Protein AF-A0A4Y2TMH6-F1 (afdb_monomer_lite)

Structure (mmCIF, N/CA/C/O backbone):
data_AF-A0A4Y2TMH6-F1
#
_entry.id   AF-A0A4Y2TMH6-F1
#
loop_
_atom_site.group_PDB
_atom_site.id
_atom_site.type_symbol
_atom_site.label_atom_id
_atom_site.label_alt_id
_atom_site.label_comp_id
_atom_site.label_asym_id
_atom_site.label_entity_id
_atom_site.label_seq_id
_atom_site.pdbx_PDB_ins_code
_atom_site.Cartn_x
_atom_site.Cartn_y
_atom_site.Cartn_z
_atom_site.occupancy
_atom_site.B_iso_or_equiv
_atom_site.auth_seq_id
_atom_site.auth_comp_id
_atom_site.auth_asym_id
_atom_site.auth_atom_id
_atom_site.pdbx_PDB_model_num
ATOM 1 N N . MET A 1 1 ? -1.766 4.572 -9.115 1.00 57.16 1 MET A N 1
ATOM 2 C CA . MET A 1 1 ? -0.855 3.687 -9.881 1.00 57.16 1 MET A CA 1
ATOM 3 C C . MET A 1 1 ? 0.529 4.306 -9.798 1.00 57.16 1 MET A C 1
ATOM 5 O O . MET A 1 1 ? 0.611 5.523 -9.938 1.00 57.16 1 MET A O 1
ATOM 9 N N . LEU A 1 2 ? 1.559 3.522 -9.471 1.00 66.81 2 LEU A N 1
ATOM 10 C CA . LEU A 1 2 ? 2.901 4.034 -9.173 1.00 66.81 2 LEU A CA 1
ATOM 11 C C . LEU A 1 2 ? 3.578 4.498 -10.470 1.00 66.81 2 LEU A C 1
ATOM 13 O O . LEU A 1 2 ? 3.672 3.726 -11.428 1.00 66.81 2 LEU A O 1
ATOM 17 N N . ARG A 1 3 ? 3.977 5.772 -10.527 1.00 68.94 3 ARG A N 1
ATOM 18 C CA . ARG A 1 3 ? 4.685 6.323 -11.688 1.00 68.94 3 ARG A CA 1
ATOM 19 C C . ARG A 1 3 ? 6.113 5.796 -11.707 1.00 68.94 3 ARG A C 1
ATOM 21 O O . ARG A 1 3 ? 6.749 5.706 -10.664 1.00 68.94 3 ARG A O 1
ATOM 28 N N . SER A 1 4 ? 6.583 5.443 -12.892 1.00 59.62 4 SER A N 1
ATOM 29 C CA . SER A 1 4 ? 7.965 5.047 -13.131 1.00 59.62 4 SER A CA 1
ATOM 30 C C . SER A 1 4 ? 8.886 6.267 -13.084 1.00 59.62 4 SER A C 1
ATOM 32 O O . SER A 1 4 ? 8.570 7.312 -13.649 1.00 59.62 4 SER A O 1
ATOM 34 N N . ASP A 1 5 ? 10.039 6.139 -12.428 1.00 70.75 5 ASP A N 1
ATOM 35 C CA . ASP A 1 5 ? 11.093 7.151 -12.508 1.00 70.75 5 ASP A CA 1
ATOM 36 C C . ASP A 1 5 ? 11.691 7.185 -13.921 1.00 70.75 5 ASP A C 1
ATOM 38 O O . ASP A 1 5 ? 11.905 6.136 -14.532 1.00 70.75 5 ASP A O 1
ATOM 42 N N . LEU A 1 6 ? 12.077 8.370 -14.410 1.00 61.00 6 LEU A N 1
ATOM 43 C CA . LEU A 1 6 ? 12.671 8.578 -15.747 1.00 61.00 6 LEU A CA 1
ATOM 44 C C . LEU A 1 6 ? 13.869 7.652 -16.054 1.00 61.00 6 LEU A C 1
ATOM 46 O O . LEU A 1 6 ? 14.151 7.350 -17.215 1.00 61.00 6 LEU A O 1
ATOM 50 N N . LYS A 1 7 ? 14.595 7.194 -15.023 1.00 65.56 7 LYS A N 1
ATOM 51 C CA . LYS A 1 7 ? 15.693 6.219 -15.160 1.00 65.56 7 LYS A CA 1
ATOM 52 C C . LYS A 1 7 ? 15.206 4.780 -15.373 1.00 65.56 7 LYS A C 1
ATOM 54 O O . LYS A 1 7 ? 15.890 4.023 -16.055 1.00 65.56 7 LYS A O 1
ATOM 59 N N . ILE A 1 8 ? 14.068 4.401 -14.793 1.00 69.38 8 ILE A N 1
ATOM 60 C CA . ILE A 1 8 ? 13.466 3.064 -14.912 1.00 69.38 8 ILE A CA 1
ATOM 61 C C . ILE A 1 8 ? 12.700 2.945 -16.234 1.00 69.38 8 ILE A C 1
ATOM 63 O O . ILE A 1 8 ? 12.753 1.901 -16.881 1.00 69.38 8 ILE A O 1
ATOM 67 N N . GLU A 1 9 ? 12.069 4.026 -16.697 1.00 72.00 9 GLU A N 1
ATOM 68 C CA . GLU A 1 9 ? 11.346 4.050 -17.978 1.00 72.00 9 GLU A CA 1
ATOM 69 C C . GLU A 1 9 ? 12.230 3.631 -19.157 1.00 72.00 9 GLU A C 1
ATOM 71 O O . GLU A 1 9 ? 11.853 2.774 -19.951 1.00 72.00 9 GLU A O 1
ATOM 76 N N . LYS A 1 10 ? 13.460 4.154 -19.222 1.00 73.00 10 LYS A N 1
ATOM 77 C CA . LYS A 1 10 ? 14.414 3.807 -20.289 1.00 73.00 10 LYS A CA 1
ATOM 78 C C . LYS A 1 10 ? 14.881 2.350 -20.235 1.00 73.00 10 LYS A C 1
ATOM 80 O O . LYS A 1 10 ? 15.231 1.789 -21.265 1.00 73.00 10 LYS A O 1
ATOM 85 N N . LYS A 1 11 ? 14.899 1.742 -19.044 1.00 77.69 11 LYS A N 1
ATOM 86 C CA . LYS A 1 11 ? 15.310 0.342 -18.836 1.00 77.69 11 LYS A CA 1
ATOM 87 C C . LYS A 1 11 ? 14.176 -0.657 -19.058 1.00 77.69 11 LYS A C 1
ATOM 89 O O . LYS A 1 11 ? 14.437 -1.846 -19.179 1.00 77.69 11 LYS A O 1
ATOM 94 N N . THR A 1 12 ? 12.936 -0.179 -19.093 1.00 80.12 12 THR A N 1
ATOM 95 C CA . THR A 1 12 ? 11.726 -0.993 -19.276 1.00 80.12 12 THR A CA 1
ATOM 96 C C . THR A 1 12 ? 11.129 -0.836 -20.674 1.00 80.12 12 THR A C 1
ATOM 98 O O . THR A 1 12 ? 9.987 -1.229 -20.911 1.00 80.12 12 THR A O 1
ATOM 101 N N . ALA A 1 13 ? 11.890 -0.261 -21.609 1.00 84.44 13 ALA A N 1
ATOM 102 C CA . ALA A 1 13 ? 11.477 -0.160 -22.997 1.00 84.44 13 ALA A CA 1
ATOM 103 C C . ALA A 1 13 ? 11.455 -1.546 -23.668 1.00 84.44 13 ALA A C 1
ATOM 105 O O . ALA A 1 13 ? 12.347 -2.365 -23.451 1.00 84.44 13 ALA A O 1
ATOM 106 N N . PHE A 1 14 ? 10.438 -1.802 -24.487 1.00 85.38 14 PHE A N 1
ATOM 107 C CA . PHE A 1 14 ? 10.241 -3.053 -25.211 1.00 85.38 14 PHE A CA 1
ATOM 108 C C . PHE A 1 14 ? 9.919 -2.786 -26.680 1.00 85.38 14 PHE A C 1
ATOM 110 O O . PHE A 1 14 ? 9.266 -1.801 -27.034 1.00 85.38 14 PHE A O 1
ATOM 117 N N . THR A 1 15 ? 10.381 -3.680 -27.549 1.00 88.75 15 THR A N 1
ATOM 118 C CA . THR A 1 15 ? 10.186 -3.566 -28.995 1.00 88.75 15 THR A CA 1
ATOM 119 C C . THR A 1 15 ? 8.975 -4.380 -29.424 1.00 88.75 15 THR A C 1
ATOM 121 O O . THR A 1 15 ? 8.816 -5.541 -29.058 1.00 88.75 15 THR A O 1
ATOM 124 N N . THR A 1 16 ? 8.131 -3.767 -30.240 1.00 88.62 16 THR A N 1
ATOM 125 C CA . THR A 1 16 ? 7.056 -4.421 -30.991 1.00 88.62 16 THR A CA 1
ATOM 126 C C . THR A 1 16 ? 7.408 -4.376 -32.476 1.00 88.62 16 THR A C 1
ATOM 128 O O . THR A 1 16 ? 8.244 -3.568 -32.882 1.00 88.62 16 THR A O 1
ATOM 131 N N . GLY A 1 17 ? 6.739 -5.169 -33.319 1.00 89.44 17 GLY A N 1
ATOM 132 C CA . GLY A 1 17 ? 6.942 -5.111 -34.777 1.00 89.44 17 GLY A CA 1
ATOM 133 C C . GLY A 1 17 ? 6.683 -3.731 -35.410 1.00 89.44 17 GLY A C 1
ATOM 134 O O . GLY A 1 17 ? 7.031 -3.520 -36.564 1.00 89.44 17 GLY A O 1
ATOM 135 N N . GLN A 1 18 ? 6.095 -2.792 -34.660 1.00 87.88 18 GLN A N 1
ATOM 136 C CA . GLN A 1 18 ? 5.762 -1.434 -35.097 1.00 87.88 18 GLN A CA 1
ATOM 137 C C . GLN A 1 18 ? 6.623 -0.343 -34.430 1.00 87.88 18 GLN A C 1
ATOM 139 O O . GLN A 1 18 ? 6.425 0.834 -34.713 1.00 87.88 18 GLN A O 1
ATOM 144 N N . GLY A 1 19 ? 7.563 -0.698 -33.542 1.00 89.12 19 GLY A N 1
ATOM 145 C CA . GLY A 1 19 ? 8.456 0.270 -32.895 1.00 89.12 19 GLY A CA 1
ATOM 146 C C . GLY A 1 19 ? 8.740 0.000 -31.417 1.00 89.12 19 GLY A C 1
ATOM 147 O O . GLY A 1 19 ? 8.350 -1.032 -30.864 1.00 89.12 19 GLY A O 1
ATOM 148 N N . LEU A 1 20 ? 9.434 0.952 -30.787 1.00 90.69 20 LEU A N 1
ATOM 149 C CA . LEU A 1 20 ? 9.856 0.906 -29.386 1.00 90.69 20 LEU A CA 1
ATOM 150 C C . LEU A 1 20 ? 8.830 1.600 -28.482 1.00 90.69 20 LEU A C 1
ATOM 152 O O . LEU A 1 20 ? 8.460 2.749 -28.715 1.00 90.69 20 LEU A O 1
ATOM 156 N N . TRP A 1 21 ? 8.421 0.915 -27.420 1.00 87.12 21 TRP A N 1
ATOM 157 C CA . TRP A 1 21 ? 7.479 1.411 -26.422 1.00 87.12 21 TRP A CA 1
ATOM 158 C C . TRP A 1 21 ? 8.112 1.364 -25.037 1.00 87.12 21 TRP A C 1
ATOM 160 O O . TRP A 1 21 ? 9.008 0.568 -24.789 1.00 87.12 21 TRP A O 1
ATOM 170 N N . GLN A 1 22 ? 7.638 2.200 -24.117 1.00 86.25 22 GLN A N 1
ATOM 171 C CA . GLN A 1 22 ? 8.071 2.195 -22.719 1.00 86.25 22 GLN A CA 1
ATOM 172 C C . GLN A 1 22 ? 6.863 2.234 -21.788 1.00 86.25 22 GLN A C 1
ATOM 174 O O . GLN A 1 22 ? 5.826 2.825 -22.113 1.00 86.25 22 GLN A O 1
ATOM 179 N N . PHE A 1 23 ? 6.998 1.628 -20.612 1.00 82.81 23 PHE A N 1
ATOM 180 C CA . PHE A 1 23 ? 5.966 1.705 -19.588 1.00 82.81 23 PHE A CA 1
ATOM 181 C C . PHE A 1 23 ?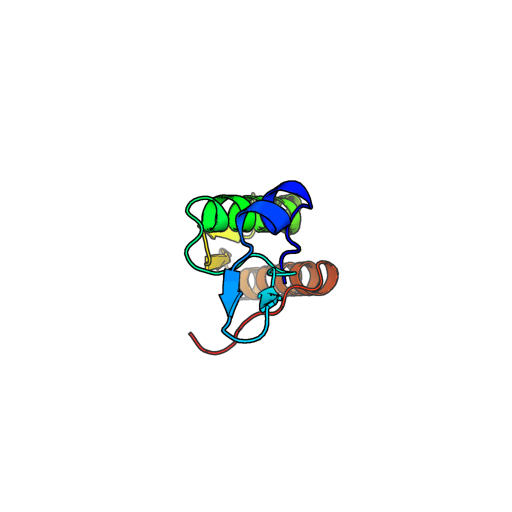 5.973 3.086 -18.912 1.00 82.81 23 PHE A C 1
ATOM 183 O O . PHE A 1 23 ? 7.025 3.602 -18.553 1.00 82.81 23 PHE A O 1
ATOM 190 N N . LYS A 1 24 ? 4.782 3.680 -18.735 1.00 80.25 24 LYS A N 1
ATOM 191 C CA . LYS A 1 24 ? 4.567 4.947 -17.987 1.00 80.25 24 LYS A CA 1
ATOM 192 C C . LYS A 1 24 ? 4.281 4.736 -16.495 1.00 80.25 24 LYS A C 1
ATOM 194 O O . LYS A 1 24 ? 4.145 5.683 -15.721 1.00 80.25 24 LYS A O 1
ATOM 199 N N . VAL A 1 25 ? 4.055 3.485 -16.122 1.00 81.12 25 VAL A N 1
ATOM 200 C CA . VAL A 1 25 ? 3.799 3.027 -14.759 1.00 81.12 25 VAL A CA 1
ATOM 201 C C . VAL A 1 25 ? 4.672 1.814 -14.525 1.00 81.12 25 VAL A C 1
ATOM 203 O O . VAL A 1 25 ? 5.031 1.127 -15.477 1.00 81.12 25 VAL A O 1
ATOM 206 N N . MET A 1 26 ? 5.002 1.541 -13.272 1.00 80.56 26 MET A N 1
ATOM 207 C CA . MET A 1 26 ? 5.832 0.391 -12.932 1.00 80.56 26 MET A CA 1
ATOM 208 C C . MET A 1 26 ? 5.218 -0.918 -13.475 1.00 80.56 26 MET A C 1
ATOM 210 O O . MET A 1 26 ? 4.086 -1.242 -13.101 1.00 80.56 26 MET A O 1
ATOM 214 N N . PRO A 1 27 ? 5.911 -1.646 -14.376 1.00 78.06 27 PRO A N 1
ATOM 215 C CA . PRO A 1 27 ? 5.414 -2.909 -14.904 1.00 78.06 27 PRO A CA 1
ATOM 216 C C . PRO A 1 27 ? 5.611 -4.044 -13.894 1.00 78.06 27 PRO A C 1
ATOM 218 O O . PRO A 1 27 ? 6.507 -4.005 -13.049 1.00 78.06 27 PRO A O 1
ATOM 221 N N . PHE A 1 28 ? 4.780 -5.080 -14.005 1.00 70.38 28 PHE A N 1
ATOM 222 C CA . PHE A 1 28 ? 4.947 -6.309 -13.230 1.00 70.38 28 PHE A CA 1
ATOM 223 C C . PHE A 1 28 ? 6.193 -7.082 -13.683 1.00 70.38 28 PHE A C 1
ATOM 225 O 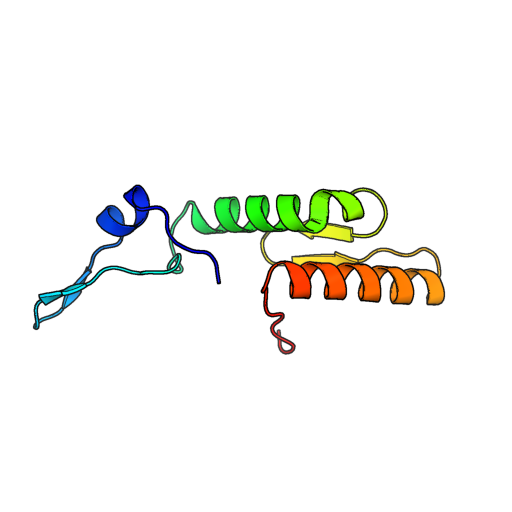O . PHE A 1 28 ? 6.551 -7.051 -14.859 1.00 70.38 28 PHE A O 1
ATOM 232 N N . GLY A 1 29 ? 6.836 -7.790 -12.751 1.00 73.50 29 GLY A N 1
ATOM 233 C CA . GLY A 1 29 ? 8.033 -8.593 -13.028 1.00 73.50 29 GLY A CA 1
ATOM 234 C C . GLY A 1 29 ? 9.364 -7.849 -12.884 1.00 73.50 29 GLY A C 1
ATOM 235 O O . GLY A 1 29 ? 10.413 -8.452 -13.088 1.00 73.50 29 GLY A O 1
ATOM 236 N N . LEU A 1 30 ? 9.355 -6.567 -12.497 1.00 77.88 30 LEU A N 1
ATOM 237 C CA . LEU A 1 30 ? 10.575 -5.895 -12.047 1.00 77.88 30 LEU A CA 1
ATOM 238 C C . LEU A 1 30 ? 10.968 -6.412 -10.656 1.00 77.88 30 LEU A C 1
ATOM 240 O O . LEU A 1 30 ? 10.154 -6.340 -9.738 1.00 77.88 30 LEU A O 1
ATOM 244 N N . CYS A 1 31 ? 12.219 -6.843 -10.473 1.00 76.81 31 CYS A N 1
ATOM 245 C CA . CYS A 1 31 ? 12.718 -7.282 -9.162 1.00 76.81 31 CYS A CA 1
ATOM 246 C C . CYS A 1 31 ? 12.565 -6.206 -8.073 1.00 76.81 31 CYS A C 1
ATOM 248 O O . CYS A 1 31 ? 12.261 -6.530 -6.932 1.00 76.81 31 CYS A O 1
ATOM 250 N N . ASP A 1 32 ? 12.708 -4.929 -8.438 1.00 74.81 32 ASP A N 1
ATOM 251 C CA . ASP A 1 32 ? 12.610 -3.799 -7.503 1.00 74.81 32 ASP A CA 1
ATOM 252 C C . ASP A 1 32 ? 11.175 -3.276 -7.318 1.00 74.81 32 ASP A C 1
ATOM 254 O O . ASP A 1 32 ? 10.938 -2.376 -6.507 1.00 74.81 32 ASP A O 1
ATOM 258 N N . ALA A 1 33 ? 10.202 -3.801 -8.072 1.00 77.00 33 ALA A N 1
ATOM 259 C CA . ALA A 1 33 ? 8.829 -3.308 -8.018 1.00 77.00 33 ALA A CA 1
ATOM 260 C C . ALA A 1 33 ? 8.148 -3.515 -6.651 1.00 77.00 33 ALA A C 1
ATOM 262 O O . ALA A 1 33 ? 7.524 -2.563 -6.175 1.00 77.00 33 ALA A O 1
ATOM 263 N N . PRO A 1 34 ? 8.296 -4.676 -5.977 1.00 76.94 34 PRO A N 1
ATOM 264 C CA . PRO A 1 34 ? 7.728 -4.879 -4.645 1.00 76.94 34 PRO A CA 1
ATOM 265 C C . PRO A 1 34 ? 8.302 -3.899 -3.617 1.00 76.94 34 PRO A C 1
ATOM 267 O O . PRO A 1 34 ? 7.546 -3.255 -2.898 1.00 76.94 34 PRO A O 1
ATOM 270 N N . ALA A 1 35 ? 9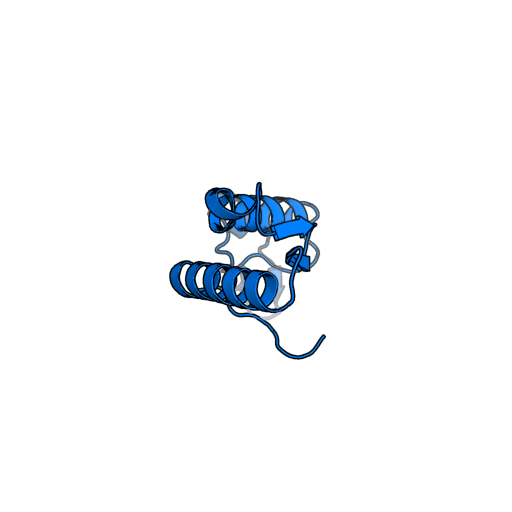.623 -3.694 -3.616 1.00 80.62 35 ALA A N 1
ATOM 271 C CA . ALA A 1 35 ? 10.286 -2.781 -2.684 1.00 80.62 35 ALA A CA 1
ATOM 272 C C . ALA A 1 35 ? 9.863 -1.317 -2.901 1.00 80.62 35 ALA A C 1
ATOM 274 O O . ALA A 1 35 ? 9.672 -0.559 -1.950 1.00 80.62 35 ALA A O 1
ATOM 275 N N . ALA A 1 36 ? 9.691 -0.895 -4.156 1.00 80.50 36 ALA A N 1
ATOM 276 C CA . ALA A 1 36 ? 9.199 0.446 -4.461 1.00 80.50 36 ALA A CA 1
ATOM 277 C C . ALA A 1 36 ? 7.732 0.642 -4.040 1.00 80.50 36 ALA A C 1
ATOM 279 O O . ALA A 1 36 ? 7.367 1.719 -3.559 1.00 80.50 36 ALA A O 1
ATOM 280 N N . PHE A 1 37 ? 6.897 -0.389 -4.203 1.00 80.06 37 PHE A N 1
ATOM 281 C CA . PHE A 1 37 ? 5.504 -0.364 -3.767 1.00 80.06 37 PHE A CA 1
ATOM 282 C C . PHE A 1 37 ? 5.389 -0.328 -2.240 1.00 80.06 37 PHE A C 1
ATOM 284 O O . PHE A 1 37 ? 4.684 0.528 -1.705 1.00 80.06 37 PHE A O 1
ATOM 291 N N . GLU A 1 38 ? 6.150 -1.171 -1.548 1.00 82.69 38 GLU A N 1
ATOM 292 C CA . GLU A 1 38 ? 6.218 -1.218 -0.088 1.00 82.69 38 GLU A CA 1
ATOM 293 C C . GLU A 1 38 ? 6.625 0.139 0.496 1.00 82.69 38 GLU A C 1
ATOM 295 O O . GLU A 1 38 ? 5.897 0.698 1.314 1.00 82.69 38 GLU A O 1
ATOM 300 N N . ARG A 1 39 ? 7.699 0.758 -0.016 1.00 83.75 39 ARG A N 1
ATOM 301 C CA . ARG A 1 39 ? 8.137 2.098 0.417 1.00 83.75 39 ARG A CA 1
ATOM 302 C C . ARG A 1 39 ? 7.073 3.174 0.211 1.00 83.75 39 ARG A C 1
ATOM 304 O O . ARG A 1 39 ? 6.952 4.099 1.020 1.00 83.75 39 ARG A O 1
ATOM 311 N N . LEU A 1 40 ? 6.308 3.097 -0.879 1.00 84.50 40 LEU A N 1
ATOM 312 C CA . LEU A 1 40 ? 5.200 4.022 -1.110 1.00 84.50 40 LEU A CA 1
ATOM 313 C C . LEU A 1 40 ? 4.083 3.799 -0.084 1.00 84.50 40 LEU A C 1
ATOM 315 O O . LEU A 1 40 ? 3.567 4.771 0.471 1.00 84.50 40 LEU A O 1
ATOM 319 N N . MET A 1 41 ? 3.732 2.545 0.191 1.00 84.50 41 MET A N 1
ATOM 320 C CA . MET A 1 41 ? 2.694 2.189 1.159 1.00 84.50 41 MET A CA 1
ATOM 321 C C . MET A 1 41 ? 3.093 2.583 2.584 1.00 84.50 41 MET A C 1
ATOM 323 O O . MET A 1 41 ? 2.293 3.218 3.273 1.00 84.50 41 MET A O 1
ATOM 327 N N . GLU A 1 42 ? 4.341 2.334 2.985 1.00 83.50 42 GLU A N 1
ATOM 328 C CA . GLU A 1 42 ? 4.915 2.843 4.233 1.00 83.50 42 GLU A CA 1
ATOM 329 C C . GLU A 1 42 ? 4.842 4.366 4.297 1.00 83.50 42 GLU A C 1
ATOM 331 O O . GLU A 1 42 ? 4.419 4.910 5.306 1.00 83.50 42 GLU A O 1
ATOM 336 N N . THR A 1 43 ? 5.183 5.085 3.225 1.00 84.88 43 THR A N 1
ATOM 337 C CA . THR A 1 43 ? 5.142 6.557 3.231 1.00 84.88 43 THR A CA 1
ATOM 338 C C . THR A 1 43 ? 3.714 7.090 3.388 1.00 84.88 43 THR A C 1
ATOM 340 O O . THR A 1 43 ? 3.480 8.028 4.151 1.00 84.88 43 THR A O 1
ATOM 343 N N . VAL A 1 44 ? 2.740 6.492 2.694 1.00 84.88 44 VAL A N 1
ATOM 344 C CA . VAL A 1 44 ? 1.323 6.895 2.754 1.00 84.88 44 VAL A CA 1
ATOM 345 C C . VAL A 1 44 ? 0.704 6.579 4.118 1.00 84.88 44 VAL A C 1
ATOM 347 O O . VAL A 1 44 ? -0.122 7.351 4.619 1.00 84.88 44 VAL A O 1
ATOM 350 N N . LEU A 1 45 ? 1.099 5.455 4.718 1.00 83.38 45 LEU A N 1
ATOM 351 C CA . LEU A 1 45 ? 0.541 4.940 5.967 1.00 83.38 45 LEU A CA 1
ATOM 352 C C . LEU A 1 45 ? 1.434 5.189 7.185 1.00 83.38 45 LEU A C 1
ATOM 354 O O . LEU A 1 45 ? 1.049 4.792 8.278 1.00 83.38 45 LEU A O 1
ATOM 358 N N . ARG A 1 46 ? 2.560 5.899 7.049 1.00 82.69 46 ARG A N 1
ATOM 359 C CA . ARG A 1 46 ? 3.568 6.110 8.107 1.00 82.69 46 ARG A CA 1
ATOM 360 C C . ARG A 1 46 ? 2.974 6.573 9.433 1.00 82.69 46 ARG A C 1
ATOM 362 O O . ARG A 1 46 ? 3.374 6.121 10.494 1.00 82.69 46 ARG A O 1
ATOM 369 N N . GLU A 1 47 ? 1.995 7.467 9.363 1.00 78.38 47 GLU A N 1
ATOM 370 C CA . GLU A 1 47 ? 1.340 8.056 10.538 1.00 78.38 47 GLU A CA 1
ATOM 371 C C . GLU A 1 47 ? 0.290 7.135 11.185 1.00 78.38 47 GLU A C 1
ATOM 373 O O . GLU A 1 47 ? -0.164 7.406 12.288 1.00 78.38 47 GLU A O 1
ATOM 378 N N . LEU A 1 48 ? -0.118 6.064 10.501 1.00 77.62 48 LEU A N 1
ATOM 379 C CA . LEU A 1 48 ? -1.090 5.068 10.971 1.00 77.62 48 LEU A CA 1
ATOM 380 C C . LEU A 1 48 ? -0.429 3.719 11.294 1.00 77.62 48 LEU A C 1
ATOM 382 O O . LEU A 1 48 ? -0.981 2.935 12.064 1.00 77.62 48 LEU A O 1
ATOM 386 N N . SER A 1 49 ? 0.751 3.472 10.723 1.00 70.50 49 SER A N 1
ATOM 387 C CA . SER A 1 49 ? 1.465 2.196 10.752 1.00 70.50 49 SER A CA 1
ATOM 388 C C . SER A 1 49 ? 1.900 1.752 12.149 1.00 70.50 49 SER A C 1
ATOM 390 O O . SER A 1 49 ? 2.145 0.570 12.358 1.00 70.50 49 SER A O 1
ATOM 392 N N . SER A 1 50 ? 2.042 2.668 13.109 1.00 67.81 50 SER A N 1
ATOM 393 C CA . SER A 1 50 ? 2.531 2.284 14.439 1.00 67.81 50 SER A CA 1
ATOM 394 C C . SER A 1 50 ? 1.418 1.834 15.391 1.00 67.81 50 SER A C 1
ATOM 396 O O . SER A 1 50 ? 1.706 1.144 16.364 1.00 67.81 50 SER A O 1
ATOM 398 N N . GLU A 1 51 ? 0.164 2.224 15.139 1.00 70.56 51 GLU A N 1
ATOM 399 C CA . GLU A 1 51 ? -0.958 1.978 16.063 1.00 70.56 51 GLU A CA 1
ATOM 400 C C . GLU A 1 51 ? -2.143 1.246 15.423 1.00 70.56 51 GLU A C 1
ATOM 402 O O . GLU A 1 51 ? -2.878 0.553 16.122 1.00 70.56 51 GLU A O 1
ATOM 407 N N . ALA A 1 52 ? -2.363 1.398 14.113 1.00 79.12 52 ALA A N 1
ATOM 408 C CA . ALA A 1 52 ? -3.628 1.028 13.475 1.00 79.12 52 ALA A CA 1
ATOM 409 C C . ALA A 1 52 ? -3.488 0.051 12.300 1.00 79.12 52 ALA A C 1
ATOM 411 O O . ALA A 1 52 ? -4.465 -0.617 11.950 1.00 79.12 52 ALA A O 1
ATOM 412 N N . CYS A 1 53 ? -2.319 -0.043 11.665 1.00 85.25 53 CYS A N 1
ATOM 413 C CA . CYS A 1 53 ? -2.109 -0.952 10.542 1.00 85.25 53 CYS A CA 1
ATOM 414 C C . CYS A 1 53 ? -0.662 -1.433 10.412 1.00 85.25 53 CYS A C 1
ATOM 416 O O . CYS A 1 53 ? 0.262 -0.752 10.821 1.00 85.25 53 CYS A O 1
ATOM 418 N N . LEU A 1 54 ? -0.472 -2.593 9.795 1.00 84.62 54 LEU A N 1
ATOM 419 C CA . LEU A 1 54 ? 0.812 -3.137 9.377 1.00 84.62 54 LEU A CA 1
ATOM 420 C C . LEU A 1 54 ? 0.797 -3.254 7.850 1.00 84.62 54 LEU A C 1
ATOM 422 O O . LEU A 1 54 ? -0.175 -3.743 7.272 1.00 84.62 54 LEU A O 1
ATOM 426 N N . VAL A 1 55 ? 1.856 -2.788 7.200 1.00 83.69 55 VAL A N 1
ATOM 427 C CA . VAL A 1 55 ? 2.041 -2.902 5.749 1.00 83.69 55 VAL A CA 1
ATOM 428 C C . VAL A 1 55 ? 2.992 -4.063 5.489 1.00 83.69 55 VAL A C 1
ATOM 430 O O . VAL A 1 55 ? 4.046 -4.127 6.114 1.00 83.69 55 VAL A O 1
ATOM 433 N N . TYR A 1 56 ? 2.621 -4.978 4.596 1.00 78.50 56 TYR A N 1
ATOM 434 C CA . TYR A 1 56 ? 3.483 -6.079 4.177 1.00 78.50 56 TYR A CA 1
ATOM 435 C C . TYR A 1 56 ? 3.329 -6.317 2.676 1.00 78.50 56 TYR A C 1
ATOM 437 O O . TYR A 1 56 ? 2.314 -6.858 2.234 1.00 78.50 56 TYR A O 1
ATOM 445 N N . LEU A 1 57 ? 4.339 -5.919 1.894 1.00 73.25 57 LEU A N 1
ATOM 446 C CA . LEU A 1 57 ? 4.332 -6.005 0.429 1.00 73.25 57 LEU A CA 1
ATOM 447 C C . LEU A 1 57 ? 3.045 -5.403 -0.178 1.00 73.25 57 LEU A C 1
ATOM 449 O O . LEU A 1 57 ? 2.865 -4.184 -0.169 1.00 73.25 57 LEU A O 1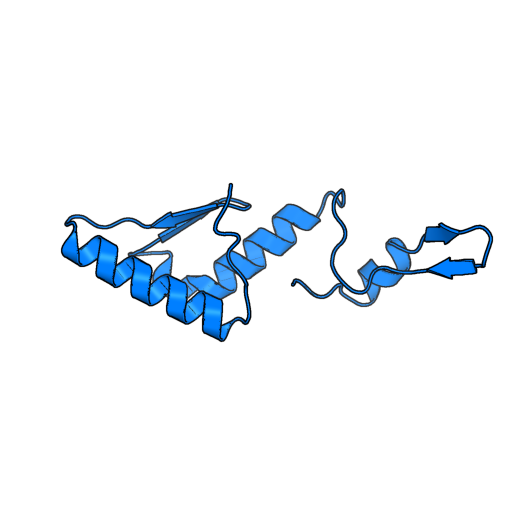
ATOM 453 N N . ASP A 1 58 ? 2.151 -6.256 -0.686 1.00 74.88 58 ASP A N 1
ATOM 454 C CA . ASP A 1 58 ? 0.897 -5.875 -1.341 1.00 74.88 58 ASP A CA 1
ATOM 455 C C . ASP A 1 58 ? -0.316 -5.820 -0.390 1.00 74.88 58 ASP A C 1
ATOM 457 O O . ASP A 1 58 ? -1.374 -5.308 -0.765 1.00 74.88 58 ASP A O 1
ATOM 461 N N . ASP A 1 59 ? -0.182 -6.327 0.839 1.00 81.06 59 ASP A N 1
ATOM 462 C CA . ASP A 1 59 ? -1.265 -6.437 1.814 1.00 81.06 59 ASP A CA 1
ATOM 463 C C . ASP A 1 59 ? -1.144 -5.374 2.926 1.00 81.06 59 ASP A C 1
ATOM 465 O O . ASP A 1 59 ? -0.071 -5.097 3.466 1.00 81.06 59 ASP A O 1
ATOM 469 N N . ILE A 1 60 ? -2.286 -4.788 3.308 1.00 85.25 60 ILE A N 1
ATOM 470 C CA . ILE A 1 60 ? -2.407 -3.927 4.495 1.00 85.25 60 ILE A CA 1
ATOM 471 C C . ILE A 1 60 ? -3.244 -4.670 5.532 1.00 85.25 60 ILE A C 1
ATOM 473 O O . ILE A 1 60 ? -4.423 -4.945 5.308 1.00 85.25 60 ILE A O 1
ATOM 477 N N . ILE A 1 61 ? -2.654 -4.940 6.690 1.00 87.31 61 ILE A N 1
ATOM 478 C CA . ILE A 1 61 ? -3.3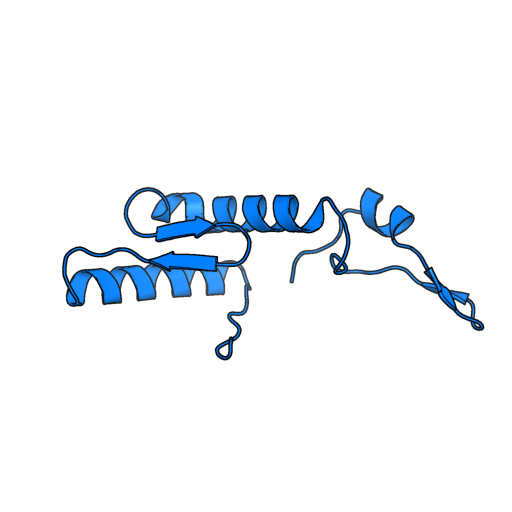21 -5.568 7.829 1.00 87.31 61 ILE A CA 1
ATOM 479 C C . ILE A 1 61 ? -3.757 -4.461 8.785 1.00 87.31 61 ILE A C 1
ATOM 481 O O . ILE A 1 61 ? -2.937 -3.677 9.245 1.00 87.31 61 ILE A O 1
ATOM 485 N N . ILE A 1 62 ? -5.047 -4.371 9.099 1.00 89.38 62 ILE A N 1
ATOM 486 C CA . ILE A 1 62 ? -5.581 -3.360 10.024 1.00 89.38 62 ILE A CA 1
ATOM 487 C C . ILE A 1 62 ? -5.819 -4.028 11.374 1.00 89.38 62 ILE A C 1
ATOM 489 O O . ILE A 1 62 ? -6.431 -5.092 11.438 1.00 89.38 62 ILE A O 1
ATOM 493 N N . ILE A 1 63 ? -5.351 -3.410 12.456 1.00 86.75 63 ILE A N 1
ATOM 494 C CA . ILE A 1 63 ? -5.417 -3.977 13.807 1.00 86.75 63 ILE A CA 1
ATOM 495 C C . ILE A 1 63 ? -6.295 -3.071 14.678 1.00 86.75 63 ILE A C 1
ATOM 497 O O . ILE A 1 63 ? -6.284 -1.847 14.547 1.00 86.75 63 ILE A O 1
ATOM 501 N N . GLY A 1 64 ? -7.104 -3.672 15.546 1.00 87.62 64 GLY A N 1
ATOM 502 C CA . GLY A 1 64 ? -7.902 -2.972 16.553 1.00 87.62 64 GLY A CA 1
ATOM 503 C C . GLY A 1 64 ? -8.256 -3.933 17.683 1.00 87.62 64 GLY A C 1
ATOM 504 O O . GLY A 1 64 ? -8.471 -5.116 17.426 1.00 87.62 64 GLY A O 1
ATOM 505 N N . ARG A 1 65 ? -8.288 -3.454 18.931 1.00 88.69 65 ARG A N 1
ATOM 506 C CA . ARG A 1 65 ? -8.577 -4.292 20.111 1.00 88.69 65 ARG A CA 1
ATOM 507 C C . ARG A 1 65 ? -10.070 -4.556 20.268 1.00 88.69 65 ARG A C 1
ATOM 509 O O . ARG A 1 65 ? -10.465 -5.566 20.839 1.00 88.69 65 ARG A O 1
ATOM 516 N N . THR A 1 66 ? -10.901 -3.651 19.754 1.00 92.38 66 THR A N 1
ATOM 517 C CA . THR A 1 66 ? -12.361 -3.790 19.710 1.00 92.38 66 THR A CA 1
ATOM 518 C C . THR A 1 66 ? -12.871 -3.652 18.280 1.00 92.38 66 THR A C 1
ATOM 520 O O . THR A 1 66 ? -12.225 -3.037 17.432 1.00 92.38 66 THR A O 1
ATOM 523 N N . PHE A 1 67 ? -14.068 -4.176 18.010 1.00 90.62 67 PHE A N 1
ATOM 524 C CA . PHE A 1 67 ? -14.706 -4.041 16.698 1.00 90.62 67 PHE A CA 1
ATOM 525 C C . PHE A 1 67 ? -14.900 -2.569 16.293 1.00 90.62 67 PHE A C 1
ATOM 527 O O . PHE A 1 67 ? -14.616 -2.185 15.160 1.00 90.62 67 PHE A O 1
ATOM 534 N N . GLN A 1 68 ? -15.309 -1.724 17.244 1.00 92.06 68 GLN A N 1
ATOM 535 C CA . GLN A 1 68 ? -15.510 -0.295 17.010 1.00 92.06 68 GLN A CA 1
ATOM 536 C C . GLN A 1 68 ? -14.196 0.425 16.675 1.00 92.06 68 GLN A C 1
ATOM 538 O O . GLN A 1 68 ? -14.148 1.255 15.765 1.00 92.06 68 GLN A O 1
ATOM 543 N N . GLU A 1 69 ? -13.120 0.096 17.390 1.00 90.19 69 GLU A N 1
ATOM 544 C CA . GLU A 1 69 ? -11.786 0.632 17.120 1.00 90.19 69 GLU A CA 1
ATOM 545 C C . GLU A 1 69 ? -11.275 0.179 15.750 1.00 90.19 69 GLU A C 1
ATOM 547 O O . GLU A 1 69 ? -10.780 0.998 14.976 1.00 90.19 69 GLU A O 1
ATOM 552 N N . HIS A 1 70 ? -11.473 -1.097 15.411 1.00 91.38 70 HIS A N 1
ATOM 553 C CA . HIS A 1 70 ? -11.102 -1.643 14.112 1.00 91.38 70 HIS A CA 1
ATOM 554 C C . HIS A 1 70 ? -11.822 -0.918 12.962 1.00 91.38 70 HIS A C 1
ATOM 556 O O . HIS A 1 70 ? -11.174 -0.500 12.003 1.00 91.38 70 HIS A O 1
ATOM 562 N N . LEU A 1 71 ? -13.134 -0.670 13.079 1.00 91.44 71 LEU A N 1
ATOM 563 C CA . LEU A 1 71 ? -13.891 0.110 12.090 1.00 91.44 71 LEU A CA 1
ATOM 564 C C . LEU A 1 71 ? -13.372 1.546 11.949 1.00 91.44 71 LEU A C 1
ATOM 566 O O . LEU A 1 71 ? -13.274 2.072 10.836 1.00 91.44 71 LEU A O 1
ATOM 570 N N . ASN A 1 72 ? -13.013 2.188 13.062 1.00 91.50 72 ASN A N 1
ATOM 571 C CA . ASN A 1 72 ? -12.448 3.533 13.032 1.00 91.50 72 ASN A CA 1
ATOM 572 C C . ASN A 1 72 ? -11.078 3.550 12.331 1.00 91.50 72 ASN A C 1
ATOM 574 O O . ASN A 1 72 ? -10.823 4.403 11.477 1.00 91.50 72 ASN A O 1
ATOM 578 N N . ASN A 1 73 ? -10.217 2.578 12.637 1.00 90.69 73 ASN A N 1
ATOM 579 C CA . ASN A 1 73 ? -8.906 2.417 12.008 1.00 90.69 73 ASN A CA 1
ATOM 580 C C . ASN A 1 73 ? -9.034 2.158 10.503 1.00 90.69 73 ASN A C 1
ATOM 582 O O . ASN A 1 73 ? -8.351 2.800 9.703 1.00 90.69 73 ASN A O 1
ATOM 586 N N . LEU A 1 74 ? -9.990 1.325 1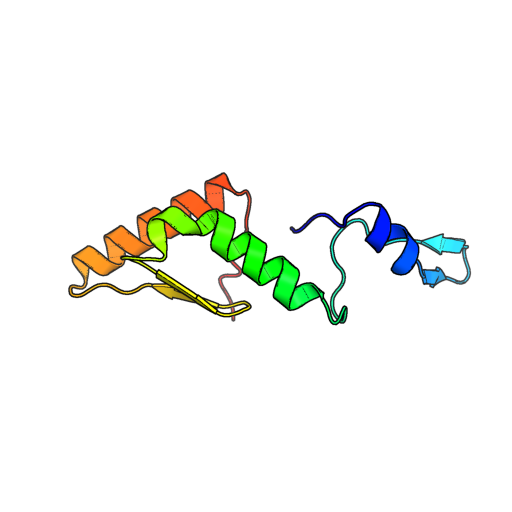0.104 1.00 90.50 74 LEU A N 1
ATOM 587 C CA . LEU A 1 74 ? -10.295 1.040 8.707 1.00 90.50 74 LEU A CA 1
ATOM 588 C C . LEU A 1 74 ? -10.752 2.295 7.950 1.00 90.50 74 LEU A C 1
ATOM 590 O O . LEU A 1 74 ? -10.251 2.590 6.863 1.00 90.50 74 LEU A O 1
ATOM 594 N N . CYS A 1 75 ? -11.603 3.117 8.567 1.00 90.44 75 CYS A N 1
ATOM 595 C CA . CYS A 1 75 ? -12.022 4.397 7.998 1.00 90.44 75 CYS A CA 1
ATOM 596 C C . CYS A 1 75 ? -10.844 5.380 7.833 1.00 90.44 75 CYS A C 1
ATOM 598 O O . CYS A 1 75 ? -10.735 6.061 6.807 1.00 90.44 75 CYS A O 1
ATOM 600 N N . LYS A 1 76 ? -9.918 5.438 8.802 1.00 89.50 76 LYS A N 1
ATOM 601 C CA . LYS A 1 76 ? -8.698 6.264 8.708 1.00 89.50 76 LYS A CA 1
ATOM 602 C C . LYS A 1 76 ? -7.790 5.812 7.560 1.00 89.50 76 LYS A C 1
ATOM 604 O O . LYS A 1 76 ? -7.339 6.655 6.781 1.00 89.50 76 LYS A O 1
ATOM 609 N N . VAL A 1 77 ? -7.559 4.503 7.431 1.00 88.69 77 VAL A N 1
ATOM 610 C CA . VAL A 1 77 ? -6.729 3.920 6.365 1.00 88.69 77 VAL A CA 1
ATOM 611 C C . VAL A 1 77 ? -7.334 4.211 4.992 1.00 88.69 77 VAL A C 1
ATOM 613 O O . VAL A 1 77 ? -6.643 4.738 4.121 1.00 88.69 77 VAL A O 1
ATOM 616 N N . PHE A 1 78 ? -8.638 3.988 4.806 1.00 88.38 78 PHE A N 1
ATOM 617 C CA . PHE A 1 78 ? -9.310 4.278 3.534 1.00 88.38 78 PHE A CA 1
ATOM 618 C C . PHE A 1 78 ? -9.235 5.753 3.143 1.00 88.38 78 PHE A C 1
ATOM 620 O O . PHE A 1 78 ? -8.939 6.065 1.989 1.00 88.38 78 PHE A O 1
ATOM 627 N N . LYS A 1 79 ? -9.406 6.675 4.100 1.00 89.44 79 LYS A N 1
ATOM 628 C CA . LYS A 1 79 ? -9.233 8.113 3.843 1.00 89.44 79 LYS A CA 1
ATOM 629 C C . LYS A 1 79 ? -7.813 8.455 3.388 1.00 89.44 79 LYS A C 1
ATOM 631 O O . LYS A 1 79 ? -7.648 9.324 2.533 1.00 89.44 79 LYS A O 1
ATOM 636 N N . ARG A 1 80 ? -6.778 7.798 3.925 1.00 87.69 80 ARG A N 1
ATOM 637 C CA . ARG A 1 80 ? -5.389 8.019 3.481 1.00 87.69 80 ARG A CA 1
ATOM 638 C C . ARG A 1 80 ? -5.112 7.460 2.102 1.00 87.69 80 ARG A C 1
ATOM 640 O O . ARG A 1 80 ? -4.542 8.176 1.282 1.00 87.69 80 ARG A O 1
ATOM 647 N N . LEU A 1 81 ? -5.575 6.248 1.822 1.00 86.56 81 LEU A N 1
ATOM 648 C CA . LEU A 1 81 ? -5.453 5.655 0.493 1.00 86.56 81 LEU A CA 1
ATOM 649 C C . LEU A 1 81 ? -6.146 6.520 -0.566 1.00 86.56 81 LEU A C 1
ATOM 651 O O . LEU A 1 81 ? -5.568 6.781 -1.621 1.00 86.56 81 LEU A O 1
ATOM 655 N N . GLN A 1 82 ? -7.330 7.052 -0.248 1.00 87.62 82 GLN A N 1
ATOM 656 C CA . GLN A 1 82 ? -8.052 7.968 -1.129 1.00 87.62 82 GLN A CA 1
ATOM 657 C C . GLN A 1 82 ? -7.275 9.273 -1.366 1.00 87.62 82 GLN A C 1
ATOM 659 O O . GLN A 1 82 ? -7.143 9.697 -2.513 1.00 87.62 82 GLN A O 1
ATOM 664 N N . LYS A 1 83 ? -6.702 9.884 -0.317 1.00 87.56 83 LYS A N 1
ATOM 665 C CA . LYS A 1 83 ? -5.850 11.084 -0.446 1.00 87.56 83 LYS A CA 1
ATOM 666 C C . LYS A 1 83 ? -4.596 10.837 -1.290 1.00 87.56 83 LYS A C 1
ATOM 668 O O . LYS A 1 83 ? -4.183 11.725 -2.027 1.00 87.56 83 LYS A O 1
ATOM 673 N N . ALA A 1 84 ? -4.017 9.641 -1.212 1.00 84.44 84 ALA A N 1
ATOM 674 C CA . ALA A 1 84 ? -2.868 9.230 -2.020 1.00 84.44 84 ALA A CA 1
ATOM 675 C C . ALA A 1 84 ? -3.244 8.791 -3.452 1.00 84.44 84 ALA A C 1
ATOM 677 O O . ALA A 1 84 ? -2.374 8.383 -4.222 1.00 84.44 84 ALA A O 1
ATOM 678 N N . ASN A 1 85 ? -4.529 8.862 -3.822 1.00 84.62 85 ASN A N 1
ATOM 679 C CA . ASN A 1 85 ? -5.058 8.415 -5.112 1.00 84.62 85 ASN A CA 1
ATOM 680 C C . ASN A 1 85 ? -4.721 6.937 -5.426 1.00 84.62 85 ASN A C 1
ATOM 682 O O . ASN A 1 85 ? -4.478 6.543 -6.576 1.00 84.62 85 ASN A O 1
ATOM 686 N N . LEU A 1 86 ? -4.681 6.113 -4.375 1.00 83.19 86 LEU A N 1
ATOM 687 C CA . LEU A 1 86 ? -4.533 4.665 -4.454 1.00 83.19 86 LEU A CA 1
ATOM 688 C C . LEU A 1 86 ? -5.914 4.016 -4.531 1.00 83.19 86 LEU A C 1
ATOM 690 O O . LEU A 1 86 ? -6.861 4.435 -3.867 1.00 83.19 86 LEU A O 1
ATOM 694 N N . LYS A 1 87 ? -6.032 2.982 -5.366 1.00 81.38 87 LYS A N 1
ATOM 695 C CA . LYS A 1 87 ? -7.277 2.232 -5.549 1.00 81.38 87 LYS A CA 1
ATOM 696 C C . LYS A 1 87 ? -7.121 0.852 -4.937 1.00 81.38 87 LYS A C 1
ATOM 698 O O . LYS A 1 87 ? -6.206 0.123 -5.309 1.00 81.38 87 LYS A O 1
ATOM 703 N N . LEU A 1 88 ? -8.036 0.504 -4.042 1.00 80.19 88 LEU A N 1
ATOM 704 C CA . LEU A 1 88 ? -8.168 -0.850 -3.520 1.00 80.19 88 LEU A CA 1
ATOM 705 C C . LEU A 1 88 ? -8.889 -1.722 -4.548 1.00 80.19 88 LEU A C 1
ATOM 707 O O . LEU A 1 88 ? -9.851 -1.278 -5.180 1.00 80.19 88 LEU A O 1
ATOM 711 N N . ARG A 1 89 ? -8.428 -2.962 -4.716 1.00 77.94 89 ARG A N 1
ATOM 712 C CA . ARG A 1 89 ? -9.142 -3.979 -5.489 1.00 77.94 89 ARG A CA 1
ATOM 713 C C . ARG A 1 89 ? -10.046 -4.748 -4.516 1.00 77.94 89 ARG A C 1
ATOM 715 O O . ARG A 1 89 ? -9.519 -5.430 -3.648 1.00 77.94 89 ARG A O 1
ATOM 722 N N . PRO A 1 90 ? -11.383 -4.623 -4.610 1.00 72.38 90 PRO A N 1
ATOM 723 C CA . PRO A 1 90 ? -12.303 -5.241 -3.649 1.00 72.38 90 PRO A CA 1
ATOM 724 C C . PRO A 1 90 ? -12.419 -6.765 -3.801 1.00 72.38 90 PRO A C 1
ATOM 726 O O . PRO A 1 90 ? -12.948 -7.426 -2.915 1.00 72.38 90 PRO A O 1
ATOM 729 N N . LYS A 1 91 ? -11.935 -7.325 -4.915 1.00 65.38 91 LYS A N 1
ATOM 730 C CA . LYS A 1 91 ? -11.759 -8.767 -5.098 1.00 65.38 91 LYS A CA 1
ATOM 731 C C . LYS A 1 91 ? -10.276 -9.091 -4.909 1.00 65.38 91 LYS A C 1
ATOM 733 O O . LYS A 1 91 ? -9.456 -8.459 -5.582 1.00 65.38 91 LYS A O 1
ATOM 738 N N . LYS A 1 92 ? -9.971 -10.024 -4.005 1.00 52.94 92 LYS A N 1
ATOM 739 C CA . LYS A 1 92 ? -8.721 -10.791 -4.055 1.00 52.94 92 LYS A CA 1
ATOM 740 C C . LYS A 1 92 ? -8.841 -11.818 -5.176 1.00 52.94 92 LYS A C 1
ATOM 742 O O . LYS A 1 92 ? -9.956 -12.369 -5.327 1.00 52.94 92 LYS A O 1
#

pLDDT: mean 81.03, std 8.52, range [52.94, 92.38]

Foldseek 3Di:
DAADDPVVQVVQWDADPVGIDTDRHDDPPPPCVQVVQQVVLCVLCVVLCPPFWPGDRPDIGGDDPDPVRSVVSVVVSVVSCVVVVHDDDPPD

Sequence (92 aa):
MLRSDLKIEKKTAFTTGQGLWQFKVMPFGLCDAPAAFERLMETVLRELSSEACLVYLDDIIIIGRTFQEHLNNLCKVFKRLQKANLKLRPKK

Radius of gyration: 16.73 Å; chains: 1; bounding box: 31×22×55 Å

Organism: Araneus ventricosus (NCBI:txid182803)

Secondary structure (DSSP, 8-state):
-PBPPHHHHTTS-EEETTEEE--SBPPTT-TTHHHHHHHHHHHHHTTTTTTTEEEETTEEEE--SSHHHHHHHHHHHHHHHHHTT----S--

InterPro domains:
  IPR000477 Reverse transcriptase domain [PF00078] (6-92)
  IPR000477 Reverse transcriptase domain [PS50878] (1-92)
  IPR043128 Reverse transcriptase/Diguanylate cyclase domain [G3DSA:3.30.70.270] (33-92)
  IPR043502 DNA/RNA polymerase superfamily [SSF56672] (9-92)
  IPR053134 RNA-directed DNA polymerase homolog [PTHR24559] (9-92)